Protein AF-A0A1J5WSB9-F1 (afdb_monomer_lite)

Foldseek 3Di:
DPQLDWDWDDAAQWIWIDHPFKTKIDGVVQVVVQPPAVQFGWHQQLQQDQPPDDDRLQAAAPPPRDRADRRWIWTAQALVSNYTHTPVRSVVQVPDPDVDDDHDPPDPDDGGDPSRNSSSVNSSVVRTDAAEAQEDEDDNPDDDPHMYMYGQNREYEDEPDDDDPVVVVVCVVGYHYHYDYD

Radius of gyration: 17.84 Å; chains: 1; bounding box: 44×32×49 Å

pLDDT: mean 79.93, std 12.85, range [38.25, 95.12]

Secondary structure (DSSP, 8-state):
--TT--EEEEETTEEEEE-SS-EEEEEHHHHHHHSSSTT---EEGGGB----SSS----BBTTT-PBPPTTSEEEESSTT-S-EEEHHHHHHHHH-S--PPP--SS--S-SS-HHHHHHHHHHHHHHB--EE-SEEEE-TT---SS-EEE-TTPEEEEES----HHHHHHHHTTSEEEEE--

Sequence (182 aa):
MRPGTTQTLKHGNVFFVFTGRHVFLFPESEYSQINQEEGYVCLKRKYLSKVTDRDVERIICIVCHEEAAPEDFVSPLCRQMHFVLCKACIEYLKKRTDKREVACPYCKEKKSDKAYQEEIRAVLFSTMSQQTLSSLELRPDIEVETVMRLTLESKVVLSNVAVSDSLFFKLMGRTSVTIRNK

Structure (mmCIF, N/CA/C/O backbone):
data_AF-A0A1J5WSB9-F1
#
_entry.id   AF-A0A1J5WSB9-F1
#
loop_
_atom_site.group_PDB
_atom_site.id
_atom_site.type_symbol
_atom_site.label_atom_id
_atom_site.label_alt_id
_atom_site.label_comp_id
_atom_site.label_asym_id
_atom_site.label_entity_id
_atom_site.label_seq_id
_atom_site.pdbx_PDB_ins_code
_atom_site.Cartn_x
_atom_site.Cartn_y
_atom_site.Cartn_z
_atom_site.occupancy
_atom_site.B_iso_or_equiv
_atom_site.auth_seq_id
_atom_site.auth_comp_id
_atom_site.auth_asym_id
_atom_site.auth_atom_id
_atom_site.pdbx_PDB_model_num
ATOM 1 N N . MET A 1 1 ? 8.204 7.785 15.375 1.00 48.34 1 MET A N 1
ATOM 2 C CA . MET A 1 1 ? 8.598 7.317 14.024 1.00 48.34 1 MET A CA 1
ATOM 3 C C . MET A 1 1 ? 9.468 8.381 13.383 1.00 48.34 1 MET A C 1
ATOM 5 O O . MET A 1 1 ? 9.121 9.551 13.504 1.00 48.34 1 MET A O 1
ATOM 9 N N . ARG A 1 2 ? 10.578 7.997 12.738 1.00 42.84 2 ARG A N 1
ATOM 10 C CA . ARG A 1 2 ? 11.320 8.925 11.871 1.00 42.84 2 ARG A CA 1
ATOM 11 C C . ARG A 1 2 ? 10.424 9.315 10.678 1.00 42.84 2 ARG A C 1
ATOM 13 O O . ARG A 1 2 ? 9.615 8.481 10.259 1.00 42.84 2 ARG A O 1
ATOM 20 N N . PRO A 1 3 ? 10.526 10.543 10.144 1.00 43.38 3 PRO A N 1
ATOM 21 C CA . PRO A 1 3 ? 9.874 10.899 8.887 1.00 43.38 3 PRO A CA 1
ATOM 22 C C . PRO A 1 3 ? 10.274 9.889 7.801 1.00 43.38 3 PRO A C 1
ATOM 24 O O . PRO A 1 3 ? 11.454 9.578 7.669 1.00 43.38 3 PRO A O 1
ATOM 27 N N . GLY A 1 4 ? 9.299 9.330 7.082 1.00 49.91 4 GLY A N 1
ATOM 28 C CA . GLY A 1 4 ? 9.541 8.415 5.958 1.00 49.91 4 GLY A CA 1
ATOM 29 C C . GLY A 1 4 ? 9.519 6.913 6.263 1.00 49.91 4 GLY A C 1
ATOM 30 O O . GLY A 1 4 ? 9.523 6.134 5.325 1.00 49.91 4 GLY A O 1
ATOM 31 N N . THR A 1 5 ? 9.441 6.456 7.521 1.00 64.25 5 THR A N 1
ATOM 32 C CA . THR A 1 5 ? 9.331 5.006 7.791 1.00 64.25 5 THR A CA 1
ATOM 33 C C . THR A 1 5 ? 7.882 4.537 7.675 1.00 64.25 5 THR A C 1
ATOM 35 O O . THR A 1 5 ? 7.040 4.926 8.488 1.00 64.25 5 THR A O 1
ATOM 38 N N . THR A 1 6 ? 7.593 3.679 6.697 1.00 74.19 6 THR A N 1
ATOM 39 C CA . THR A 1 6 ? 6.327 2.937 6.631 1.00 74.19 6 THR A CA 1
ATOM 40 C C . THR A 1 6 ? 6.409 1.689 7.513 1.00 74.19 6 THR A C 1
ATOM 42 O O . THR A 1 6 ? 7.453 1.046 7.609 1.00 74.19 6 THR A O 1
ATOM 45 N N . GLN A 1 7 ? 5.332 1.336 8.218 1.00 82.69 7 GLN A N 1
ATOM 46 C CA . GLN A 1 7 ? 5.281 0.063 8.943 1.00 82.69 7 GLN A CA 1
ATOM 47 C C . GLN A 1 7 ? 3.947 -0.615 8.697 1.00 82.69 7 GLN A C 1
ATOM 49 O O . GLN A 1 7 ? 2.901 0.013 8.837 1.00 82.69 7 GLN A O 1
ATOM 54 N N . THR A 1 8 ? 3.998 -1.907 8.403 1.00 87.44 8 THR A N 1
ATOM 55 C CA . THR A 1 8 ? 2.814 -2.689 8.056 1.00 87.44 8 THR A CA 1
ATOM 56 C C . THR A 1 8 ? 2.529 -3.734 9.122 1.00 87.44 8 THR A C 1
ATOM 58 O O . THR A 1 8 ? 3.458 -4.356 9.630 1.00 87.44 8 THR A O 1
ATOM 61 N N . LEU A 1 9 ? 1.255 -3.912 9.466 1.00 91.06 9 LEU A N 1
ATOM 62 C CA . LEU A 1 9 ? 0.766 -4.985 10.330 1.00 91.06 9 LEU A CA 1
ATOM 63 C C . LEU A 1 9 ? -0.381 -5.718 9.628 1.00 91.06 9 LEU A C 1
ATOM 65 O O . LEU A 1 9 ? -1.202 -5.075 8.983 1.00 91.06 9 LEU A O 1
ATOM 69 N N . LYS A 1 10 ? -0.443 -7.045 9.751 1.00 90.81 10 LYS A N 1
ATOM 70 C CA . LYS A 1 10 ? -1.541 -7.864 9.216 1.00 90.81 10 LYS A CA 1
ATOM 71 C C . LYS A 1 10 ? -2.531 -8.192 10.334 1.00 90.81 10 LYS A C 1
ATOM 73 O O . LYS A 1 10 ? -2.109 -8.517 11.443 1.00 90.81 10 LYS A O 1
ATOM 78 N N . HIS A 1 11 ? -3.824 -8.135 10.040 1.00 89.88 11 HIS A N 1
ATOM 79 C CA . HIS A 1 11 ? -4.884 -8.650 10.905 1.00 89.88 11 HIS A CA 1
ATOM 80 C C . HIS A 1 11 ? -6.008 -9.222 10.038 1.00 89.88 11 HIS A C 1
ATOM 82 O O . HIS A 1 11 ? -6.545 -8.519 9.183 1.00 89.88 11 HIS A O 1
ATOM 88 N N . GLY A 1 12 ? -6.311 -10.512 10.213 1.00 87.38 12 GLY A N 1
ATOM 89 C CA . GLY A 1 12 ? -7.150 -11.249 9.264 1.00 87.38 12 GLY A CA 1
ATOM 90 C C . GLY A 1 12 ? -6.572 -11.172 7.847 1.00 87.38 12 GLY A C 1
ATOM 91 O O . GLY A 1 12 ? -5.360 -11.306 7.666 1.00 87.38 12 GLY A O 1
ATOM 92 N N . ASN A 1 13 ? -7.424 -10.873 6.867 1.00 87.62 13 ASN A N 1
ATOM 93 C CA . ASN A 1 13 ? -7.051 -10.704 5.456 1.00 87.62 13 ASN A CA 1
ATOM 94 C C . ASN A 1 13 ? -6.760 -9.236 5.082 1.00 87.62 13 ASN A C 1
ATOM 96 O O . ASN A 1 13 ? -6.775 -8.870 3.904 1.00 87.62 13 ASN A O 1
ATOM 100 N N . VAL A 1 14 ? -6.507 -8.378 6.078 1.00 90.62 14 VAL A N 1
ATOM 101 C CA . VAL A 1 14 ? -6.292 -6.938 5.894 1.00 90.62 14 VAL A CA 1
ATOM 102 C C . VAL A 1 14 ? -4.895 -6.533 6.357 1.00 90.62 14 VAL A C 1
ATOM 104 O O . VAL A 1 14 ? -4.427 -6.908 7.438 1.00 90.62 14 VAL A O 1
ATOM 107 N N . PHE A 1 15 ? -4.227 -5.717 5.544 1.00 91.19 15 PHE A N 1
ATOM 108 C CA . PHE A 1 15 ? -2.948 -5.096 5.873 1.00 91.19 15 PHE A CA 1
ATOM 109 C C . PHE A 1 15 ? -3.139 -3.633 6.271 1.00 91.19 15 PHE A C 1
ATOM 111 O O . PHE A 1 15 ? -3.677 -2.831 5.513 1.00 91.19 15 PHE A O 1
ATOM 118 N N . PHE A 1 16 ? -2.640 -3.282 7.452 1.00 91.31 16 PHE A N 1
ATOM 119 C CA . PHE A 1 16 ? -2.624 -1.935 8.005 1.00 91.31 16 PHE A CA 1
ATOM 120 C C . PHE A 1 16 ? -1.263 -1.300 7.743 1.00 91.31 16 PHE A C 1
ATOM 122 O O . PHE A 1 16 ? -0.273 -1.643 8.397 1.00 91.31 16 PHE A O 1
ATOM 129 N N . VAL A 1 17 ? -1.211 -0.364 6.800 1.00 88.75 17 VAL A N 1
ATOM 130 C CA . VAL A 1 17 ? -0.003 0.383 6.444 1.00 88.75 17 VAL A CA 1
ATOM 131 C C . VAL A 1 17 ? -0.017 1.725 7.161 1.00 88.75 17 VAL A C 1
ATOM 133 O O . VAL A 1 17 ? -0.795 2.625 6.842 1.00 88.75 17 VAL A O 1
ATOM 136 N N . PHE A 1 18 ? 0.862 1.863 8.147 1.00 86.69 18 PHE A N 1
ATOM 137 C CA . PHE A 1 18 ? 1.009 3.075 8.940 1.00 86.69 18 PHE A CA 1
ATOM 138 C C . PHE A 1 18 ? 2.015 4.008 8.281 1.00 86.69 18 PHE A C 1
ATOM 140 O O . PHE A 1 18 ? 3.191 3.661 8.128 1.00 86.69 18 PHE A O 1
ATOM 147 N N . THR A 1 19 ? 1.550 5.205 7.939 1.00 81.31 19 THR A N 1
ATOM 148 C CA . THR A 1 19 ? 2.387 6.303 7.452 1.00 81.31 19 THR A CA 1
ATOM 149 C C . THR A 1 19 ? 2.503 7.394 8.520 1.00 81.31 19 THR A C 1
ATOM 151 O O . THR A 1 19 ? 2.015 7.256 9.649 1.00 81.31 19 THR A O 1
ATOM 154 N N . GLY A 1 20 ? 3.176 8.502 8.193 1.00 75.94 20 GLY A N 1
ATOM 155 C CA . GLY A 1 20 ? 3.402 9.599 9.135 1.00 75.94 20 GLY A CA 1
ATOM 156 C C . GLY A 1 20 ? 2.120 10.136 9.783 1.00 75.94 20 GLY A C 1
ATOM 157 O O . GLY A 1 20 ? 2.135 10.416 10.981 1.00 75.94 20 GLY A O 1
ATOM 158 N N . ARG A 1 21 ? 1.016 10.240 9.028 1.00 75.38 21 ARG A N 1
ATOM 159 C CA . ARG A 1 21 ? -0.250 10.846 9.493 1.00 75.38 21 ARG A CA 1
ATOM 160 C C . ARG A 1 21 ? -1.500 9.995 9.266 1.00 75.38 21 ARG A C 1
ATOM 162 O O . ARG A 1 21 ? -2.543 10.317 9.824 1.00 75.38 21 ARG A O 1
ATOM 169 N N . HIS A 1 22 ? -1.409 8.934 8.471 1.00 85.19 22 HIS A N 1
ATOM 170 C CA . HIS A 1 22 ? -2.570 8.161 8.035 1.00 85.19 22 HIS A CA 1
ATOM 171 C C . HIS A 1 22 ? -2.338 6.667 8.230 1.00 85.19 22 HIS A C 1
ATOM 173 O O . HIS A 1 22 ? -1.195 6.202 8.296 1.00 85.19 22 HIS A O 1
ATOM 179 N N . VAL A 1 23 ? -3.435 5.921 8.296 1.00 89.38 23 VAL A N 1
ATOM 180 C CA . VAL A 1 23 ? -3.418 4.458 8.233 1.00 89.38 23 VAL A CA 1
ATOM 181 C C . VAL A 1 23 ? -4.164 4.048 6.979 1.00 89.38 23 VAL A C 1
ATOM 183 O O . VAL A 1 23 ? -5.283 4.501 6.761 1.00 89.38 23 VAL A O 1
ATOM 186 N N . PHE A 1 24 ? -3.555 3.206 6.158 1.00 88.94 24 PHE A N 1
ATOM 187 C CA . PHE A 1 24 ? -4.212 2.640 4.987 1.00 88.94 24 PHE A CA 1
ATOM 188 C C . PHE A 1 24 ? -4.536 1.175 5.237 1.00 88.94 24 PHE A C 1
ATOM 190 O O . PHE A 1 24 ? -3.707 0.444 5.780 1.00 88.94 24 PHE A O 1
ATOM 197 N N . LEU A 1 25 ? -5.735 0.764 4.844 1.00 90.50 25 LEU A N 1
ATOM 198 C CA . LEU A 1 25 ? -6.185 -0.617 4.896 1.00 90.50 25 LEU A CA 1
ATOM 199 C C . LEU A 1 25 ? -6.152 -1.172 3.486 1.00 90.50 25 LEU A C 1
ATOM 201 O O . LEU A 1 25 ? -6.804 -0.623 2.601 1.00 90.50 25 LEU A O 1
ATOM 205 N N . PHE A 1 26 ? -5.405 -2.249 3.296 1.00 87.75 26 PHE A N 1
ATOM 206 C CA . PHE A 1 26 ? -5.321 -2.950 2.025 1.00 87.75 26 PHE A CA 1
ATOM 207 C C . PHE A 1 26 ? -5.931 -4.346 2.143 1.00 87.75 26 PHE A C 1
ATOM 209 O O . PHE A 1 26 ? -5.586 -5.058 3.094 1.00 87.75 26 PHE A O 1
ATOM 216 N N . PRO A 1 27 ? -6.740 -4.782 1.160 1.00 88.81 27 PRO A N 1
ATOM 217 C CA . PRO A 1 27 ? -6.997 -6.203 0.988 1.00 88.81 27 PRO A CA 1
ATOM 218 C C . PRO A 1 27 ? -5.685 -6.956 0.772 1.00 88.81 27 PRO A C 1
ATOM 220 O O . PRO A 1 27 ? -4.781 -6.473 0.082 1.00 88.81 27 PRO A O 1
ATOM 223 N N . GLU A 1 28 ? -5.596 -8.174 1.298 1.00 86.62 28 GLU A N 1
ATOM 224 C CA . GLU A 1 28 ? -4.460 -9.067 1.060 1.00 86.62 28 GLU A CA 1
ATOM 225 C C . GLU A 1 28 ? -4.181 -9.292 -0.434 1.00 86.62 28 GLU A C 1
ATOM 227 O O . GLU A 1 28 ? -3.018 -9.292 -0.848 1.00 86.62 28 GLU A O 1
ATOM 232 N N . SER A 1 29 ? -5.227 -9.392 -1.259 1.00 81.94 29 SER A N 1
ATOM 233 C CA . SER A 1 29 ? -5.112 -9.567 -2.713 1.00 81.94 29 SER A CA 1
ATOM 234 C C . SER A 1 29 ? -4.382 -8.417 -3.411 1.00 81.94 29 SER A C 1
ATOM 236 O O . SER A 1 29 ? -3.728 -8.638 -4.430 1.00 81.94 29 SER A O 1
ATOM 238 N N . GLU A 1 30 ? -4.452 -7.203 -2.861 1.00 79.75 30 GLU A N 1
ATOM 239 C CA . GLU A 1 30 ? -3.754 -6.043 -3.408 1.00 79.75 30 GLU A CA 1
ATOM 240 C C . GLU A 1 30 ? -2.410 -5.814 -2.724 1.00 79.75 30 GLU A C 1
ATOM 242 O O . GLU A 1 30 ? -1.420 -5.589 -3.416 1.00 79.75 30 GLU A O 1
ATOM 247 N N . TYR A 1 31 ? -2.327 -5.943 -1.394 1.00 78.94 31 TYR A N 1
ATOM 248 C CA . TYR A 1 31 ? -1.073 -5.720 -0.667 1.00 78.94 31 TYR A CA 1
ATOM 249 C C . TYR A 1 31 ? 0.020 -6.727 -1.034 1.00 78.94 31 TYR A C 1
ATOM 251 O O . TYR A 1 31 ? 1.191 -6.362 -1.162 1.00 78.94 31 TYR A O 1
ATOM 259 N N . SER A 1 32 ? -0.358 -7.989 -1.249 1.00 72.81 32 SER A N 1
ATOM 260 C CA . SER A 1 32 ? 0.571 -9.042 -1.675 1.00 72.81 32 SER A CA 1
ATOM 261 C C . SER A 1 32 ? 1.293 -8.700 -2.980 1.00 72.81 32 SER A C 1
ATOM 263 O O . SER A 1 32 ? 2.429 -9.121 -3.165 1.00 72.81 32 SER A O 1
ATOM 265 N N . GLN A 1 33 ? 0.691 -7.886 -3.848 1.00 69.19 33 GLN A N 1
ATOM 266 C CA . GLN A 1 33 ? 1.276 -7.479 -5.128 1.00 69.19 33 GLN A CA 1
ATOM 267 C C . GLN A 1 33 ? 2.175 -6.237 -5.006 1.00 69.19 33 GLN A C 1
ATOM 269 O O . GLN A 1 33 ? 3.037 -6.022 -5.856 1.00 69.19 33 GLN A O 1
ATOM 274 N N . ILE A 1 34 ? 2.036 -5.454 -3.928 1.00 66.69 34 ILE A N 1
ATOM 275 C CA . ILE A 1 34 ? 2.853 -4.255 -3.657 1.00 66.69 34 ILE A CA 1
ATOM 276 C C . ILE A 1 34 ? 4.282 -4.628 -3.245 1.00 66.69 34 ILE A C 1
ATOM 278 O O . ILE A 1 34 ? 5.233 -3.919 -3.571 1.00 66.69 34 ILE A O 1
ATOM 282 N N . ASN A 1 35 ? 4.439 -5.753 -2.540 1.00 59.94 35 ASN A N 1
ATOM 283 C CA . ASN A 1 35 ? 5.705 -6.187 -1.938 1.00 59.94 35 ASN A CA 1
ATOM 284 C C . ASN A 1 35 ? 6.414 -7.328 -2.687 1.00 59.94 35 ASN A C 1
ATOM 286 O O . ASN A 1 35 ? 7.377 -7.884 -2.164 1.00 59.94 35 ASN A O 1
ATOM 290 N N . GLN A 1 36 ? 5.967 -7.697 -3.889 1.00 53.94 36 GLN A N 1
ATOM 291 C CA . GLN A 1 36 ? 6.560 -8.812 -4.642 1.00 53.94 36 GLN A CA 1
ATOM 292 C C . GLN A 1 36 ? 7.910 -8.484 -5.295 1.00 53.94 36 GLN A C 1
ATOM 294 O O . GLN A 1 36 ? 8.596 -9.390 -5.766 1.00 53.94 36 GLN A O 1
ATOM 299 N N . GLU A 1 37 ? 8.314 -7.214 -5.351 1.00 57.53 37 GLU A N 1
ATOM 300 C CA . GLU A 1 37 ? 9.458 -6.808 -6.161 1.00 57.53 37 GLU A CA 1
ATOM 301 C C . GLU A 1 37 ? 10.535 -6.116 -5.326 1.00 57.53 37 GLU A C 1
ATOM 303 O O . GLU A 1 37 ? 10.401 -4.954 -4.956 1.00 57.53 37 GLU A O 1
ATOM 308 N N . GLU A 1 38 ? 11.623 -6.836 -5.031 1.00 59.94 38 GLU A N 1
ATOM 309 C CA . GLU A 1 38 ? 12.806 -6.271 -4.371 1.00 59.94 38 GLU A CA 1
ATOM 310 C C . GLU A 1 38 ? 13.239 -4.967 -5.064 1.00 59.94 38 GLU A C 1
ATOM 312 O O . GLU A 1 38 ? 13.568 -4.957 -6.251 1.00 59.94 38 GLU A O 1
ATOM 317 N N . GLY A 1 39 ? 13.200 -3.855 -4.323 1.00 63.53 39 GLY A N 1
ATOM 318 C CA . GLY A 1 39 ? 13.625 -2.532 -4.793 1.00 63.53 39 GLY A CA 1
ATOM 319 C C . GLY A 1 39 ? 12.566 -1.691 -5.516 1.00 63.53 39 GLY A C 1
ATOM 320 O O . GLY A 1 39 ? 12.810 -0.502 -5.702 1.00 63.53 39 GLY A O 1
ATOM 321 N N . TYR A 1 40 ? 11.399 -2.248 -5.858 1.00 70.38 40 TYR A N 1
ATOM 322 C CA . TYR A 1 40 ? 10.305 -1.519 -6.512 1.00 70.38 40 TYR A CA 1
ATOM 323 C C . TYR A 1 40 ? 9.035 -1.524 -5.662 1.00 70.38 40 TYR A C 1
ATOM 325 O O . TYR A 1 40 ? 8.800 -2.405 -4.835 1.00 70.38 40 TYR A O 1
ATOM 333 N N . VAL A 1 41 ? 8.207 -0.500 -5.840 1.00 72.88 41 VAL A N 1
ATOM 334 C CA . VAL A 1 41 ? 6.971 -0.319 -5.075 1.00 72.88 41 VAL A CA 1
ATOM 335 C C . VAL A 1 41 ? 5.840 -0.245 -6.067 1.00 72.88 41 VAL A C 1
ATOM 337 O O . VAL A 1 41 ? 5.572 0.808 -6.640 1.00 72.88 41 VAL A O 1
ATOM 340 N N . CYS A 1 42 ? 5.197 -1.382 -6.280 1.00 77.94 42 CYS A N 1
ATOM 341 C CA . CYS A 1 42 ? 4.130 -1.486 -7.254 1.00 77.94 42 CYS A CA 1
ATOM 342 C C . CYS A 1 42 ? 2.788 -1.133 -6.618 1.00 77.94 42 CYS A C 1
ATOM 344 O O . CYS A 1 42 ? 2.442 -1.647 -5.563 1.00 77.94 42 CYS A O 1
ATOM 346 N N . LEU A 1 43 ? 1.997 -0.294 -7.273 1.00 79.56 43 LEU A N 1
ATOM 347 C CA . LEU A 1 43 ? 0.603 -0.028 -6.918 1.00 79.56 43 LEU A CA 1
ATOM 348 C C . LEU A 1 43 ? -0.234 -0.017 -8.188 1.00 79.56 43 LEU A C 1
ATOM 350 O O . LEU A 1 43 ? 0.271 0.328 -9.256 1.00 79.56 43 LEU A O 1
ATOM 354 N N . LYS A 1 44 ? -1.519 -0.356 -8.077 1.00 82.06 44 LYS A N 1
ATOM 355 C CA . LYS A 1 44 ? -2.438 -0.180 -9.203 1.00 82.06 44 LYS A CA 1
ATOM 356 C C . LYS A 1 44 ? -2.534 1.296 -9.573 1.00 82.06 44 LYS A C 1
ATOM 358 O O . LYS A 1 44 ? -2.742 2.133 -8.686 1.00 82.06 44 LYS A O 1
ATOM 363 N N . ARG A 1 45 ? -2.458 1.611 -10.869 1.00 81.38 45 ARG A N 1
ATOM 364 C CA . ARG A 1 45 ? -2.537 2.989 -11.383 1.00 81.38 45 ARG A CA 1
ATOM 365 C C . ARG A 1 45 ? -3.761 3.733 -10.853 1.00 81.38 45 ARG A C 1
ATOM 367 O O . ARG A 1 45 ? -3.644 4.911 -10.540 1.00 81.38 45 ARG A O 1
ATOM 374 N N . LYS A 1 46 ? -4.915 3.071 -10.721 1.00 80.50 46 LYS A N 1
ATOM 375 C CA . LYS A 1 46 ? -6.180 3.681 -10.273 1.00 80.50 46 LYS A CA 1
ATOM 376 C C . LYS A 1 46 ? -6.098 4.381 -8.919 1.00 80.50 46 LYS A C 1
ATOM 378 O O . LYS A 1 46 ? -6.923 5.244 -8.646 1.00 80.50 46 LYS A O 1
ATOM 383 N N . TYR A 1 47 ? -5.144 3.996 -8.072 1.00 76.75 47 TYR A N 1
ATOM 384 C CA . TYR A 1 47 ? -4.967 4.629 -6.772 1.00 76.75 47 TYR A CA 1
ATOM 385 C C . TYR A 1 47 ? -4.150 5.905 -6.830 1.00 76.75 47 TYR A C 1
ATOM 387 O O . TYR A 1 47 ? -4.235 6.707 -5.908 1.00 76.75 47 TYR A O 1
ATOM 395 N N . LEU A 1 48 ? -3.375 6.106 -7.887 1.00 75.69 48 LEU A N 1
ATOM 396 C CA . LEU A 1 48 ? -2.629 7.332 -8.096 1.00 75.69 48 LEU A CA 1
ATOM 397 C C . LEU A 1 48 ? -3.629 8.403 -8.524 1.00 75.69 48 LEU A C 1
ATOM 399 O O . LEU A 1 48 ? -4.379 8.195 -9.481 1.00 75.69 48 LEU A O 1
ATOM 403 N N . SER A 1 49 ? -3.676 9.523 -7.791 1.00 63.69 49 SER A N 1
ATOM 404 C CA . SER A 1 49 ? -4.565 10.630 -8.141 1.00 63.69 49 SER A CA 1
ATOM 405 C C . SER A 1 49 ? -4.406 10.969 -9.620 1.00 63.69 49 SER A C 1
ATOM 407 O O . SER A 1 49 ? -3.290 11.155 -10.108 1.00 63.69 49 SER A O 1
ATOM 409 N N . LYS A 1 50 ? -5.533 11.138 -10.320 1.00 54.97 50 LYS A N 1
ATOM 410 C CA . LYS A 1 50 ? -5.552 12.001 -11.502 1.00 54.97 50 LYS A CA 1
ATOM 411 C C . LYS A 1 50 ? -5.085 13.359 -10.994 1.00 54.97 50 LYS A C 1
ATOM 413 O O . LYS A 1 50 ? -5.785 13.954 -10.179 1.00 54.97 50 LYS A O 1
ATOM 418 N N . VAL A 1 51 ? -3.882 13.802 -11.344 1.00 46.47 51 VAL A N 1
ATOM 419 C CA . VAL A 1 51 ? -3.507 15.199 -11.124 1.00 46.47 51 VAL A CA 1
ATOM 420 C C . VAL A 1 51 ? -4.555 16.000 -11.893 1.00 46.47 51 VAL A C 1
ATOM 422 O O . VAL A 1 51 ? -4.665 15.882 -13.110 1.00 46.47 51 VAL A O 1
ATOM 425 N N . THR A 1 52 ? -5.448 16.665 -11.164 1.00 40.56 52 THR A N 1
ATOM 426 C CA . THR A 1 52 ? -6.569 17.427 -11.716 1.00 40.56 52 THR A CA 1
ATOM 427 C C . THR A 1 52 ? -6.052 18.757 -12.236 1.00 40.56 52 THR A C 1
ATOM 429 O O . THR A 1 52 ? -6.345 19.802 -11.663 1.00 40.56 52 THR A O 1
ATOM 432 N N . ASP A 1 53 ? -5.273 18.712 -13.309 1.00 38.25 53 ASP A N 1
ATOM 433 C CA . ASP A 1 53 ? -5.057 19.871 -14.158 1.00 38.25 53 ASP A CA 1
ATOM 434 C C . ASP A 1 53 ? -5.078 19.445 -15.628 1.00 38.25 53 ASP A C 1
ATOM 436 O O . ASP A 1 53 ? -4.923 18.265 -15.944 1.00 38.25 53 ASP A O 1
ATOM 440 N N . ARG A 1 54 ? -5.408 20.382 -16.513 1.00 40.44 54 ARG A N 1
ATOM 441 C CA . ARG A 1 54 ? -5.990 20.153 -17.854 1.00 40.44 54 ARG A CA 1
ATOM 442 C C . ARG A 1 54 ? -5.109 19.433 -18.886 1.00 40.44 54 ARG A C 1
ATOM 444 O O . ARG A 1 54 ? -5.566 19.240 -20.007 1.00 40.44 54 ARG A O 1
ATOM 451 N N . ASP A 1 55 ? -3.945 18.945 -18.489 1.00 42.47 55 ASP A N 1
ATOM 452 C CA . ASP A 1 55 ? -3.068 18.085 -19.270 1.00 42.47 55 ASP A CA 1
ATOM 453 C C . ASP A 1 55 ? -2.788 16.830 -18.442 1.00 42.47 55 ASP A C 1
ATOM 455 O O . ASP A 1 55 ? -1.905 16.810 -17.588 1.00 42.47 55 ASP A O 1
ATOM 459 N N . VAL A 1 56 ? -3.589 15.778 -18.639 1.00 51.03 56 VAL A N 1
ATOM 460 C CA . VAL A 1 56 ? -3.365 14.496 -17.962 1.00 51.03 56 VAL A CA 1
ATOM 461 C C . VAL A 1 56 ? -2.030 13.953 -18.463 1.00 51.03 56 VAL A C 1
ATOM 463 O O . VAL A 1 56 ? -1.979 13.337 -19.529 1.00 51.03 56 VAL A O 1
ATOM 466 N N . GLU A 1 57 ? -0.950 14.192 -17.718 1.00 58.19 57 GLU A N 1
ATOM 467 C CA . GLU A 1 57 ? 0.313 13.486 -17.900 1.00 58.19 57 GLU A CA 1
ATOM 468 C C . GLU A 1 57 ? -0.013 11.994 -17.833 1.00 58.19 57 GLU A C 1
ATOM 470 O O . GLU A 1 57 ? -0.336 11.426 -16.785 1.00 58.19 57 GLU A O 1
ATOM 475 N N . ARG A 1 58 ? -0.055 11.368 -19.011 1.00 73.50 58 ARG A N 1
ATOM 476 C CA . ARG A 1 58 ? -0.284 9.937 -19.150 1.00 73.50 58 ARG A CA 1
ATOM 477 C C . ARG A 1 58 ? 0.781 9.250 -18.309 1.00 73.50 58 ARG A C 1
ATOM 479 O O . ARG A 1 58 ? 1.970 9.511 -18.477 1.00 73.50 58 ARG A O 1
ATOM 486 N N . ILE A 1 59 ? 0.357 8.371 -17.406 1.00 80.31 59 ILE A N 1
ATOM 487 C CA . ILE A 1 59 ? 1.294 7.565 -16.628 1.00 8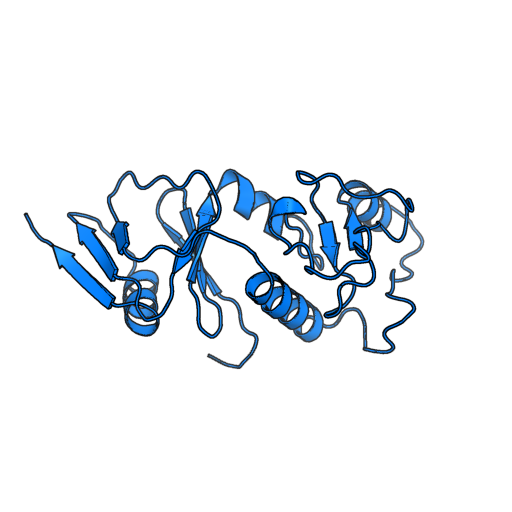0.31 59 ILE A CA 1
ATOM 488 C C . ILE A 1 59 ? 1.875 6.524 -17.585 1.00 80.31 59 ILE A C 1
ATOM 490 O O . ILE A 1 59 ? 1.257 5.493 -17.859 1.00 80.31 59 ILE A O 1
ATOM 494 N N . ILE A 1 60 ? 3.038 6.853 -18.142 1.00 87.50 60 ILE A N 1
ATOM 495 C CA . ILE A 1 60 ? 3.717 6.080 -19.179 1.00 87.50 60 ILE A CA 1
ATOM 496 C C . ILE A 1 60 ? 4.882 5.310 -18.566 1.00 87.50 60 ILE A C 1
ATOM 498 O O . ILE A 1 60 ? 5.656 5.835 -17.752 1.00 87.50 60 ILE A O 1
ATOM 502 N N . CYS A 1 61 ? 5.032 4.056 -18.986 1.00 90.19 61 CYS A N 1
ATOM 503 C CA . CYS A 1 61 ? 6.223 3.293 -18.665 1.00 90.19 61 CYS A CA 1
ATOM 504 C C . CYS A 1 61 ? 7.419 3.785 -19.490 1.00 90.19 61 CYS A C 1
ATOM 506 O O . CYS A 1 61 ? 7.366 3.775 -20.713 1.00 90.19 61 CYS A O 1
ATOM 508 N N . ILE A 1 62 ? 8.539 4.132 -18.852 1.00 91.00 62 ILE A N 1
ATOM 509 C CA . ILE A 1 62 ? 9.729 4.627 -19.576 1.00 91.00 62 ILE A CA 1
ATOM 510 C C . ILE A 1 62 ? 10.380 3.581 -20.501 1.00 91.00 62 ILE A C 1
ATOM 512 O O . ILE A 1 62 ? 11.197 3.921 -21.349 1.00 91.00 62 ILE A O 1
ATOM 516 N N . VAL A 1 63 ? 10.082 2.293 -20.302 1.00 90.56 63 VAL A N 1
ATOM 517 C CA . VAL A 1 63 ? 10.705 1.203 -21.065 1.00 90.56 63 VAL A CA 1
ATOM 518 C C . VAL A 1 63 ? 9.880 0.885 -22.308 1.00 90.56 63 VAL A C 1
ATOM 520 O O . VAL A 1 63 ? 10.385 1.031 -23.418 1.00 90.56 63 VAL A O 1
ATOM 523 N N . CYS A 1 64 ? 8.617 0.481 -22.145 1.00 92.94 64 CYS A N 1
ATOM 524 C CA . CYS A 1 64 ? 7.759 0.152 -23.287 1.00 92.94 64 CYS A CA 1
ATOM 525 C C . CYS A 1 64 ? 7.069 1.371 -23.915 1.00 92.94 64 CYS A C 1
ATOM 527 O O . CYS A 1 64 ? 6.539 1.250 -25.010 1.00 92.94 64 CYS A O 1
ATOM 529 N N . HIS A 1 65 ? 7.096 2.538 -23.261 1.00 90.44 65 HIS A N 1
ATOM 530 C CA . HIS A 1 65 ? 6.396 3.760 -23.686 1.00 90.44 65 HIS A CA 1
ATOM 531 C C . HIS A 1 65 ? 4.873 3.604 -23.811 1.00 90.44 65 HIS A C 1
ATOM 533 O O . HIS A 1 65 ? 4.195 4.472 -24.359 1.00 90.44 65 HIS A O 1
ATOM 539 N N . GLU A 1 66 ? 4.325 2.528 -23.251 1.00 90.50 66 GLU A N 1
ATOM 540 C CA . GLU A 1 66 ? 2.891 2.301 -23.180 1.00 90.50 66 GLU A CA 1
ATOM 541 C C . GLU A 1 66 ? 2.297 3.015 -21.966 1.00 90.50 66 GLU A C 1
ATOM 543 O O . GLU A 1 66 ? 2.921 3.153 -20.905 1.00 90.50 66 GLU A O 1
ATOM 548 N N . GLU A 1 67 ? 1.065 3.479 -22.142 1.00 88.50 67 GLU A N 1
ATOM 549 C CA . GLU A 1 67 ? 0.264 4.039 -21.069 1.00 88.50 67 GLU A CA 1
ATOM 550 C C . GLU A 1 67 ? -0.295 2.904 -20.198 1.00 88.50 67 GLU A C 1
ATOM 552 O O . GLU A 1 67 ? -0.956 2.000 -20.700 1.00 88.50 67 GLU A O 1
ATOM 557 N N . ALA A 1 68 ? -0.056 2.960 -18.887 1.00 85.50 68 ALA A N 1
ATOM 558 C CA . ALA A 1 68 ? -0.508 1.916 -17.966 1.00 85.50 68 ALA A CA 1
ATOM 559 C C . ALA A 1 68 ? -2.035 1.946 -17.794 1.00 85.50 68 ALA A C 1
ATOM 561 O O . ALA A 1 68 ? -2.583 2.987 -17.468 1.00 85.50 68 ALA A O 1
ATOM 562 N N . ALA A 1 69 ? -2.772 0.855 -17.934 1.00 85.94 69 ALA A N 1
ATOM 563 C CA . ALA A 1 69 ? -4.205 0.850 -17.637 1.00 85.94 69 ALA A CA 1
ATOM 564 C C . ALA A 1 69 ? -4.483 1.113 -16.135 1.00 85.94 69 ALA A C 1
ATOM 566 O O . ALA A 1 69 ? -3.600 0.934 -15.296 1.00 85.94 69 ALA A O 1
ATOM 567 N N . PRO A 1 70 ? -5.704 1.520 -15.733 1.00 82.50 70 PRO A N 1
ATOM 568 C CA . PRO A 1 70 ? -6.038 1.755 -14.321 1.00 82.50 70 PRO A CA 1
ATOM 569 C C . PRO A 1 70 ? -5.760 0.567 -13.383 1.00 82.50 70 PRO A C 1
ATOM 571 O O . PRO A 1 70 ? -5.380 0.771 -12.231 1.00 82.50 70 PRO A O 1
ATOM 574 N N . GLU A 1 71 ? -5.931 -0.667 -13.855 1.00 85.00 71 GLU A N 1
ATOM 575 C CA . GLU A 1 71 ? -5.663 -1.873 -13.057 1.00 85.00 71 GLU A CA 1
ATOM 576 C C . GLU A 1 71 ? -4.202 -2.344 -13.138 1.00 85.00 71 GLU A C 1
ATOM 578 O O . GLU A 1 71 ? -3.821 -3.251 -12.396 1.00 85.00 71 GLU A O 1
ATOM 583 N N . ASP A 1 72 ? -3.371 -1.714 -13.972 1.00 86.06 72 ASP A N 1
ATOM 584 C CA . ASP A 1 72 ? -1.967 -2.089 -14.106 1.00 86.06 72 ASP A CA 1
ATOM 585 C C . ASP A 1 72 ? -1.169 -1.670 -12.878 1.00 86.06 72 ASP A C 1
ATOM 587 O O . ASP A 1 72 ? -1.330 -0.574 -12.331 1.00 86.06 72 ASP A O 1
ATOM 591 N N . PHE A 1 73 ? -0.249 -2.545 -12.479 1.00 84.81 73 PHE A N 1
ATOM 592 C CA . PHE A 1 73 ? 0.727 -2.244 -11.446 1.00 84.81 73 PHE A CA 1
ATOM 593 C C . PHE A 1 73 ? 1.882 -1.436 -12.017 1.00 84.81 73 PHE A C 1
ATOM 595 O O . PHE A 1 73 ? 2.531 -1.835 -12.992 1.00 84.81 73 PHE A O 1
ATOM 602 N N . VAL A 1 74 ? 2.151 -0.316 -11.358 1.00 85.44 74 VAL A N 1
ATOM 603 C CA . VAL A 1 74 ? 3.198 0.623 -11.734 1.00 85.44 74 VAL A CA 1
ATOM 604 C C . VAL A 1 74 ? 4.074 0.971 -10.536 1.00 85.44 74 VAL A C 1
ATOM 606 O O . VAL A 1 74 ? 3.576 1.132 -9.421 1.00 85.44 74 VAL A O 1
ATOM 609 N N . SER A 1 75 ? 5.377 1.112 -10.777 1.00 85.12 75 SER A N 1
ATOM 610 C CA . SER A 1 75 ? 6.349 1.626 -9.807 1.00 85.12 75 SER A CA 1
ATOM 611 C C . SER A 1 75 ? 6.894 2.973 -10.284 1.00 85.12 75 SER A C 1
ATOM 613 O O . SER A 1 75 ? 7.494 3.026 -11.359 1.00 85.12 75 SER A O 1
ATOM 615 N N . PRO A 1 76 ? 6.737 4.071 -9.528 1.00 83.81 76 PRO A N 1
ATOM 616 C CA . PRO A 1 76 ? 7.299 5.364 -9.908 1.00 83.81 76 PRO A CA 1
ATOM 617 C C . PRO A 1 76 ? 8.824 5.370 -9.870 1.00 83.81 76 PRO A C 1
ATOM 619 O O . PRO A 1 76 ? 9.436 4.751 -9.002 1.00 83.81 76 PRO A O 1
ATOM 622 N N . LEU A 1 77 ? 9.432 6.132 -10.782 1.00 82.44 77 LEU A N 1
ATOM 623 C CA . LEU A 1 77 ? 10.888 6.324 -10.833 1.00 82.44 77 LEU A CA 1
ATOM 624 C C . LEU A 1 77 ? 11.385 7.539 -10.040 1.00 82.44 77 LEU A C 1
ATOM 626 O O . LEU A 1 77 ? 12.590 7.706 -9.863 1.00 82.44 77 LEU A O 1
ATOM 630 N N . CYS A 1 78 ? 10.485 8.428 -9.622 1.00 81.00 78 CYS A N 1
ATOM 631 C CA . CYS A 1 78 ? 10.811 9.622 -8.844 1.00 81.00 78 CYS A CA 1
ATOM 632 C C . CYS A 1 78 ? 9.585 10.120 -8.070 1.00 81.00 78 CYS A C 1
ATOM 634 O O . CYS A 1 78 ? 8.453 9.753 -8.390 1.00 81.00 78 CYS A O 1
ATOM 636 N N . ARG A 1 79 ? 9.805 11.010 -7.093 1.00 77.88 79 ARG A N 1
ATOM 637 C CA . ARG A 1 79 ? 8.738 11.598 -6.260 1.00 77.88 79 ARG A CA 1
ATOM 638 C C . ARG A 1 79 ? 7.693 12.380 -7.070 1.00 77.88 79 ARG A C 1
ATOM 640 O O . ARG A 1 79 ? 6.529 12.396 -6.703 1.00 77.88 79 ARG A O 1
ATOM 647 N N . GLN A 1 80 ? 8.110 13.003 -8.173 1.00 77.38 80 GLN A N 1
ATOM 648 C CA . GLN A 1 80 ? 7.221 13.734 -9.087 1.00 77.38 80 GLN A CA 1
ATOM 649 C C . GLN A 1 80 ? 6.511 12.823 -10.095 1.00 77.38 80 GLN A C 1
ATOM 651 O O . GLN A 1 80 ? 5.696 13.298 -10.869 1.00 77.38 80 GLN A O 1
ATOM 656 N N . MET A 1 81 ? 6.806 11.520 -10.090 1.00 79.50 81 MET A N 1
ATOM 657 C CA . MET A 1 81 ? 6.137 10.522 -10.927 1.00 79.50 81 MET A CA 1
ATOM 658 C C . MET A 1 81 ? 6.176 10.791 -12.443 1.00 79.50 81 MET A C 1
ATOM 660 O O . MET A 1 81 ? 5.351 10.235 -13.157 1.00 79.50 81 MET A O 1
ATOM 664 N N . HIS A 1 82 ? 7.171 11.536 -12.951 1.00 82.81 82 HIS A N 1
ATOM 665 C CA . HIS A 1 82 ? 7.326 11.817 -14.392 1.00 82.81 82 HIS A CA 1
ATOM 666 C C . HIS A 1 82 ? 7.234 10.566 -15.280 1.00 82.81 82 HIS A C 1
ATOM 668 O O . HIS A 1 82 ? 6.754 10.621 -16.404 1.00 82.81 82 HIS A O 1
ATOM 674 N N . PHE A 1 83 ? 7.738 9.439 -14.771 1.00 85.50 83 PHE A N 1
ATOM 675 C CA . PHE A 1 83 ? 7.636 8.136 -15.410 1.00 85.50 83 PHE A CA 1
ATOM 676 C C . PHE A 1 83 ? 7.473 7.032 -14.374 1.00 85.50 83 PHE A C 1
ATOM 678 O O . PHE A 1 83 ? 7.914 7.152 -13.219 1.00 85.50 83 PHE A O 1
ATOM 685 N N . VAL A 1 84 ? 6.920 5.914 -14.838 1.00 86.94 84 VAL A N 1
ATOM 686 C CA . VAL A 1 84 ? 6.804 4.674 -14.074 1.00 86.94 84 VAL A CA 1
ATOM 687 C C . VAL A 1 84 ? 7.501 3.507 -14.778 1.00 86.94 84 VAL A C 1
ATOM 689 O O . VAL A 1 84 ? 7.932 3.594 -15.930 1.00 86.94 84 VAL A O 1
ATOM 692 N N . LEU A 1 85 ? 7.592 2.381 -14.084 1.00 88.38 85 LEU A N 1
ATOM 693 C CA . LEU A 1 85 ? 7.831 1.063 -14.654 1.00 88.38 85 LEU A CA 1
ATOM 694 C C . LEU A 1 85 ? 6.564 0.227 -14.506 1.00 88.38 85 LEU A C 1
ATOM 696 O O . LEU A 1 85 ? 6.024 0.146 -13.404 1.00 88.38 85 LEU A O 1
ATOM 700 N N . CYS A 1 86 ? 6.092 -0.391 -15.590 1.00 89.19 86 CYS A N 1
ATOM 701 C CA . CYS A 1 86 ? 5.048 -1.406 -15.493 1.00 89.19 86 CYS A CA 1
ATOM 702 C C . CYS A 1 86 ? 5.652 -2.728 -15.002 1.00 89.19 86 CYS A C 1
ATOM 704 O O . CYS A 1 86 ? 6.841 -2.996 -15.213 1.00 89.19 86 CYS A O 1
ATOM 706 N N . LYS A 1 87 ? 4.821 -3.575 -14.392 1.00 86.31 87 LYS A N 1
ATOM 707 C CA . LYS A 1 87 ? 5.241 -4.882 -13.862 1.00 86.31 87 LYS A CA 1
ATOM 708 C C . LYS A 1 87 ? 6.017 -5.728 -14.882 1.00 86.31 87 LYS A C 1
ATOM 710 O O . LYS A 1 87 ? 7.089 -6.234 -14.569 1.00 86.31 87 LYS A O 1
ATOM 715 N N . ALA A 1 88 ? 5.527 -5.815 -16.121 1.00 88.19 88 ALA A N 1
ATOM 716 C CA . ALA A 1 88 ? 6.186 -6.581 -17.182 1.00 88.19 88 ALA A CA 1
ATOM 717 C C . ALA A 1 88 ? 7.613 -6.076 -17.465 1.00 88.19 88 ALA A C 1
ATOM 719 O O . ALA A 1 88 ? 8.550 -6.866 -17.606 1.00 88.19 88 ALA A O 1
ATOM 720 N N . CYS A 1 89 ? 7.808 -4.755 -17.491 1.00 89.50 89 CYS A N 1
ATOM 721 C CA . CYS A 1 89 ? 9.132 -4.174 -17.659 1.00 89.50 89 CYS A CA 1
ATOM 722 C C . CYS A 1 89 ? 10.015 -4.389 -16.428 1.00 89.50 89 CYS A C 1
ATOM 724 O O . CYS A 1 89 ? 11.205 -4.621 -16.605 1.00 89.50 89 CYS A O 1
ATOM 726 N N . ILE A 1 90 ? 9.481 -4.378 -15.204 1.00 85.88 90 ILE A N 1
ATOM 727 C CA . ILE A 1 90 ? 10.284 -4.695 -14.010 1.00 85.88 90 ILE A CA 1
ATOM 728 C C . ILE A 1 90 ? 10.785 -6.143 -14.071 1.00 85.88 90 ILE A C 1
ATOM 730 O O . ILE A 1 90 ? 11.976 -6.394 -13.875 1.00 85.88 90 ILE A O 1
ATOM 734 N N . GLU A 1 91 ? 9.919 -7.092 -14.425 1.00 85.62 91 GLU A N 1
ATOM 735 C CA . GLU A 1 91 ? 10.304 -8.495 -14.610 1.00 85.62 91 GLU A CA 1
A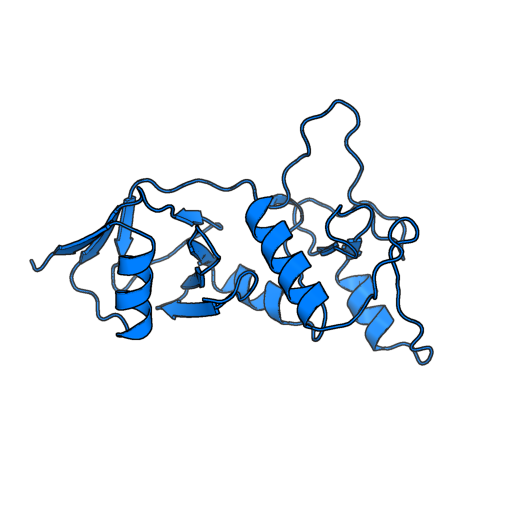TOM 736 C C . GLU A 1 91 ? 11.357 -8.671 -15.715 1.00 85.62 91 GLU A C 1
ATOM 738 O O . GLU A 1 91 ? 12.311 -9.437 -15.549 1.00 85.62 91 GLU A O 1
ATOM 743 N N . TYR A 1 92 ? 11.230 -7.936 -16.822 1.00 87.31 92 TYR A N 1
ATOM 744 C CA . TYR A 1 92 ? 12.236 -7.909 -17.886 1.00 87.31 92 TYR A CA 1
ATOM 745 C C . TYR A 1 92 ? 13.582 -7.350 -17.395 1.00 87.31 92 TYR A C 1
ATOM 747 O O . TYR A 1 92 ? 14.633 -7.958 -17.619 1.00 87.31 92 TYR A O 1
ATOM 755 N N . LEU A 1 93 ? 13.559 -6.224 -16.676 1.00 85.88 93 LEU A N 1
ATOM 756 C CA . LEU A 1 93 ? 14.751 -5.571 -16.131 1.00 85.88 93 LEU A CA 1
ATOM 757 C C . LEU A 1 93 ? 15.486 -6.447 -15.106 1.00 85.88 93 LEU A C 1
ATOM 759 O O . LEU A 1 93 ? 16.705 -6.345 -14.993 1.00 85.88 93 LEU A O 1
ATOM 763 N N . LYS A 1 94 ? 14.780 -7.330 -14.392 1.00 81.88 94 LYS A N 1
ATOM 764 C CA . LYS A 1 94 ? 15.395 -8.314 -13.485 1.00 81.88 94 LYS A CA 1
ATOM 765 C C . LYS A 1 94 ? 16.146 -9.421 -14.223 1.00 81.88 94 LYS A C 1
ATOM 767 O O . LYS A 1 94 ? 17.155 -9.909 -13.723 1.00 81.88 94 LYS A O 1
ATOM 772 N N . LYS A 1 95 ? 15.643 -9.847 -15.386 1.00 85.69 95 LYS A N 1
ATOM 773 C CA . LYS A 1 95 ? 16.181 -10.995 -16.139 1.00 85.69 95 LYS A CA 1
ATOM 774 C C . LYS A 1 95 ? 17.350 -10.630 -17.055 1.00 85.69 95 LYS A C 1
ATOM 776 O O . LYS A 1 95 ? 18.098 -11.518 -17.456 1.00 85.69 95 LYS A O 1
ATOM 781 N N . ARG A 1 96 ? 17.505 -9.355 -17.423 1.00 83.56 96 ARG A N 1
ATOM 782 C CA . ARG A 1 96 ? 18.557 -8.935 -18.359 1.00 83.56 96 ARG A CA 1
ATOM 783 C C . ARG A 1 96 ? 19.955 -8.969 -17.733 1.00 83.56 96 ARG A C 1
ATOM 785 O O . ARG A 1 96 ? 20.144 -8.688 -16.554 1.00 83.56 96 ARG A O 1
ATOM 792 N N . THR A 1 97 ? 20.951 -9.263 -18.566 1.00 82.31 97 THR A N 1
ATOM 793 C CA . THR A 1 97 ? 22.370 -9.315 -18.175 1.00 82.31 97 THR A CA 1
ATOM 794 C C . THR A 1 97 ? 22.946 -7.926 -17.882 1.00 82.31 97 THR A C 1
ATOM 796 O O . THR A 1 97 ? 23.794 -7.783 -17.003 1.00 82.31 97 THR A O 1
ATOM 799 N N . ASP A 1 98 ? 22.469 -6.896 -18.589 1.00 80.88 98 ASP A N 1
ATOM 800 C CA . ASP A 1 98 ? 22.840 -5.501 -18.341 1.00 80.88 98 ASP A CA 1
ATOM 801 C C . ASP A 1 98 ? 22.103 -4.950 -17.111 1.00 80.88 98 ASP A C 1
ATOM 803 O O . ASP A 1 98 ? 20.886 -4.762 -17.118 1.00 80.88 98 ASP A O 1
ATOM 807 N N . LYS A 1 99 ? 22.852 -4.657 -16.049 1.00 76.69 99 LYS A N 1
ATOM 808 C CA . LYS A 1 99 ? 22.318 -4.144 -14.781 1.00 76.69 99 LYS A CA 1
ATOM 809 C C . LYS A 1 99 ? 22.227 -2.621 -14.720 1.00 76.69 99 LYS A C 1
ATOM 811 O O . LYS A 1 99 ? 22.049 -2.077 -13.632 1.00 76.69 99 LYS A O 1
ATOM 816 N N . ARG A 1 100 ? 22.355 -1.909 -15.845 1.00 78.56 100 ARG A N 1
ATOM 817 C CA . ARG A 1 100 ? 22.211 -0.447 -15.863 1.00 78.56 100 ARG A CA 1
ATOM 818 C C . ARG A 1 100 ? 20.885 -0.035 -15.219 1.00 78.56 100 ARG A C 1
ATOM 820 O O . ARG A 1 100 ? 19.837 -0.535 -15.597 1.00 78.56 100 ARG A O 1
ATOM 827 N N . GLU A 1 101 ? 20.894 0.862 -14.246 1.00 76.50 101 GLU A N 1
ATOM 828 C CA . GLU A 1 101 ? 19.645 1.277 -13.598 1.00 76.50 101 GLU A CA 1
ATOM 829 C C . GLU A 1 101 ? 18.773 2.103 -14.556 1.00 76.50 101 GLU A C 1
ATOM 831 O O . GLU A 1 101 ? 19.272 2.946 -15.310 1.00 76.50 101 GLU A O 1
ATOM 836 N N . VAL A 1 102 ? 17.459 1.864 -14.527 1.00 83.06 102 VAL A N 1
ATOM 837 C CA . VAL A 1 102 ? 16.493 2.727 -15.213 1.00 83.06 102 VAL A CA 1
ATOM 838 C C . VAL A 1 102 ? 16.176 3.909 -14.315 1.00 83.06 102 VAL A C 1
ATOM 840 O O . VAL A 1 102 ? 15.947 3.773 -13.118 1.00 83.06 102 VAL A O 1
ATOM 843 N N . ALA A 1 103 ? 16.193 5.091 -14.910 1.00 83.44 103 ALA A N 1
ATOM 844 C CA . ALA A 1 103 ? 16.336 6.331 -14.190 1.00 83.44 103 ALA A CA 1
ATOM 845 C C . ALA A 1 103 ? 15.409 7.390 -14.781 1.00 83.44 103 ALA A C 1
ATOM 847 O O . ALA A 1 103 ? 15.381 7.572 -15.994 1.00 83.44 103 ALA A O 1
ATOM 848 N N . CYS A 1 104 ? 14.711 8.145 -13.929 1.00 83.00 104 CYS A N 1
ATOM 849 C CA . CYS A 1 104 ? 13.963 9.314 -14.388 1.00 83.00 104 CYS A CA 1
ATOM 850 C C . CYS A 1 104 ? 14.933 10.322 -15.047 1.00 83.00 104 CYS A C 1
ATOM 852 O O . CYS A 1 104 ? 15.912 10.698 -14.394 1.00 83.00 104 CYS A O 1
ATOM 854 N N . PRO A 1 105 ? 14.716 10.760 -16.300 1.00 84.50 105 PRO A N 1
ATOM 855 C CA . PRO A 1 105 ? 15.632 11.669 -16.992 1.00 84.50 105 PRO A CA 1
ATOM 856 C C . PRO A 1 105 ? 15.566 13.100 -16.441 1.00 84.50 105 PRO A C 1
ATOM 858 O O . PRO A 1 105 ? 16.554 13.825 -16.504 1.00 84.50 105 PRO A O 1
ATOM 861 N N . TYR A 1 106 ? 14.433 13.487 -15.847 1.00 82.75 106 TYR A N 1
ATOM 862 C CA . TYR A 1 106 ? 14.212 14.826 -15.296 1.00 82.75 106 TYR A CA 1
ATOM 863 C C . TYR A 1 106 ? 14.806 15.009 -13.894 1.00 82.75 106 TYR A C 1
ATOM 865 O O . TYR A 1 106 ? 15.234 16.103 -13.531 1.00 82.75 106 TYR A O 1
ATOM 873 N N . CYS A 1 107 ? 14.879 13.939 -13.097 1.00 80.50 107 CYS A N 1
ATOM 874 C CA . CYS A 1 107 ? 15.386 14.003 -11.728 1.00 80.50 107 CYS A CA 1
ATOM 875 C C . CYS A 1 107 ? 16.855 13.555 -11.663 1.00 80.50 107 CYS A C 1
ATOM 877 O O . CYS A 1 107 ? 17.207 12.443 -12.070 1.00 80.50 107 CYS A O 1
ATOM 879 N N . LYS A 1 108 ? 17.722 14.408 -11.100 1.00 68.38 108 LYS A N 1
ATOM 880 C CA . LYS A 1 108 ? 19.151 14.116 -10.858 1.00 68.38 108 LYS A CA 1
ATOM 881 C C . LYS A 1 108 ? 19.426 13.407 -9.518 1.00 68.38 108 LYS A C 1
ATOM 883 O O . LYS A 1 108 ? 20.580 13.125 -9.215 1.00 68.38 108 LYS A O 1
ATOM 888 N N . GLU A 1 109 ? 18.395 13.146 -8.712 1.00 63.97 109 GLU A N 1
ATOM 889 C CA . GLU A 1 109 ? 18.519 12.523 -7.383 1.00 63.97 109 GLU A CA 1
ATOM 890 C C . GLU A 1 109 ? 19.060 11.081 -7.475 1.00 63.97 109 GLU A C 1
ATOM 892 O O . GLU A 1 109 ? 18.818 10.398 -8.469 1.00 63.97 109 GLU A O 1
ATOM 897 N N . LYS A 1 110 ? 19.829 10.633 -6.466 1.00 56.97 110 LYS A N 1
ATOM 898 C CA . LYS A 1 110 ? 20.441 9.288 -6.395 1.00 56.97 110 LYS A CA 1
ATOM 899 C C . LYS A 1 110 ? 19.356 8.199 -6.341 1.00 56.97 110 LYS A C 1
ATOM 901 O O . LYS A 1 110 ? 18.439 8.292 -5.536 1.00 56.97 110 LYS A O 1
ATOM 906 N N . LYS A 1 111 ? 19.484 7.179 -7.202 1.00 62.34 111 LYS A N 1
ATOM 907 C CA . LYS A 1 111 ? 18.346 6.435 -7.785 1.00 62.34 111 LYS A CA 1
ATOM 908 C C . LYS A 1 111 ? 18.029 5.058 -7.199 1.00 62.34 111 LYS A C 1
ATOM 910 O O . LYS A 1 111 ? 17.077 4.434 -7.651 1.00 62.34 111 LYS A O 1
ATOM 915 N N . SER A 1 112 ? 18.740 4.599 -6.173 1.00 57.81 112 SER A N 1
ATOM 916 C CA . SER A 1 112 ? 18.519 3.242 -5.648 1.00 57.81 112 SER A CA 1
ATOM 917 C C . SER A 1 112 ? 18.751 3.066 -4.151 1.00 57.81 112 SER A C 1
ATOM 919 O O . SER A 1 112 ? 18.639 1.951 -3.646 1.00 57.81 112 SER A O 1
ATOM 921 N N . ASP A 1 113 ? 19.018 4.145 -3.405 1.00 66.56 113 ASP A N 1
ATOM 922 C CA . ASP A 1 113 ? 19.127 4.020 -1.951 1.00 66.56 113 ASP A CA 1
ATOM 923 C C . ASP A 1 113 ? 17.748 3.710 -1.347 1.00 66.56 113 ASP A C 1
ATOM 925 O O . ASP A 1 113 ? 16.721 4.274 -1.736 1.00 66.56 113 ASP A O 1
ATOM 929 N N . LYS A 1 114 ? 17.729 2.819 -0.359 1.00 69.25 114 LYS A N 1
ATOM 930 C CA . LYS A 1 114 ? 16.541 2.400 0.385 1.00 69.25 114 LYS A CA 1
ATOM 931 C C . LYS A 1 114 ? 15.768 3.597 0.939 1.00 69.25 114 LYS A C 1
ATOM 933 O O . LYS A 1 114 ? 14.541 3.580 0.936 1.00 69.25 114 LYS A O 1
ATOM 938 N N . ALA A 1 115 ? 16.470 4.644 1.377 1.00 71.00 115 ALA A N 1
ATOM 939 C CA . ALA A 1 115 ? 15.845 5.882 1.839 1.00 71.00 115 ALA A CA 1
ATOM 940 C C . ALA A 1 115 ? 15.015 6.564 0.737 1.00 71.00 115 ALA A C 1
ATOM 942 O O . ALA A 1 115 ? 13.895 6.996 0.993 1.00 71.00 115 ALA A O 1
ATOM 943 N N . TYR A 1 116 ? 15.523 6.586 -0.498 1.00 72.62 116 TYR A N 1
ATOM 944 C CA . TYR A 1 116 ? 14.819 7.159 -1.644 1.00 72.62 116 TYR A CA 1
ATOM 945 C C . TYR A 1 116 ? 13.560 6.360 -1.996 1.00 72.62 116 TYR A C 1
ATOM 947 O O . TYR A 1 116 ? 12.506 6.933 -2.263 1.00 72.62 116 TYR A O 1
ATOM 955 N N . GLN A 1 117 ? 13.641 5.028 -1.925 1.00 71.69 117 GLN A N 1
ATOM 956 C CA . GLN A 1 117 ? 12.482 4.160 -2.137 1.00 71.69 117 GLN A CA 1
ATOM 957 C C . GLN A 1 117 ? 11.415 4.348 -1.051 1.00 71.69 117 GLN A C 1
ATOM 959 O O . GLN A 1 117 ? 10.232 4.431 -1.369 1.00 71.69 117 GLN A O 1
ATOM 964 N N . GLU A 1 118 ? 11.803 4.487 0.220 1.00 72.44 118 GLU A N 1
ATOM 965 C CA . GLU A 1 118 ? 10.859 4.797 1.307 1.00 72.44 118 GLU A CA 1
ATOM 966 C C . GLU A 1 118 ? 10.199 6.175 1.140 1.00 72.44 118 GLU A C 1
ATOM 968 O O . GLU A 1 118 ? 9.017 6.344 1.440 1.00 72.44 118 GLU A O 1
ATOM 973 N N . GLU A 1 119 ? 10.911 7.162 0.604 1.00 73.81 119 GLU A N 1
ATOM 974 C CA . GLU A 1 119 ? 10.321 8.464 0.287 1.00 73.81 119 GLU A CA 1
ATOM 975 C C . GLU A 1 119 ? 9.347 8.389 -0.889 1.00 73.81 119 GLU A C 1
ATOM 977 O O . GLU A 1 119 ? 8.271 8.983 -0.813 1.00 73.81 119 GLU A O 1
ATOM 982 N N . ILE A 1 120 ? 9.667 7.631 -1.944 1.00 75.06 120 ILE A N 1
ATOM 983 C CA . ILE A 1 120 ? 8.720 7.357 -3.033 1.00 75.06 120 ILE A CA 1
ATOM 984 C C . ILE A 1 120 ? 7.478 6.655 -2.473 1.00 75.06 120 ILE A C 1
ATOM 986 O O . ILE A 1 120 ? 6.370 7.077 -2.794 1.00 75.06 120 ILE A O 1
ATOM 990 N N . ARG A 1 121 ? 7.628 5.668 -1.570 1.00 74.56 121 ARG A N 1
ATOM 991 C CA . ARG A 1 121 ? 6.494 5.050 -0.848 1.00 74.56 121 ARG A CA 1
ATOM 992 C C . ARG A 1 121 ? 5.668 6.100 -0.122 1.00 74.56 121 ARG A C 1
ATOM 994 O O . ARG A 1 121 ? 4.452 6.136 -0.271 1.00 74.56 121 ARG A O 1
ATOM 1001 N N . ALA A 1 122 ? 6.308 6.961 0.660 1.00 71.75 122 ALA A N 1
ATOM 1002 C CA . ALA A 1 122 ? 5.612 7.980 1.434 1.00 71.75 122 ALA A CA 1
ATOM 1003 C C . ALA A 1 122 ? 4.840 8.967 0.540 1.00 71.75 122 ALA A C 1
ATOM 1005 O O . ALA A 1 122 ? 3.698 9.311 0.857 1.00 71.75 122 ALA A O 1
ATOM 1006 N N . 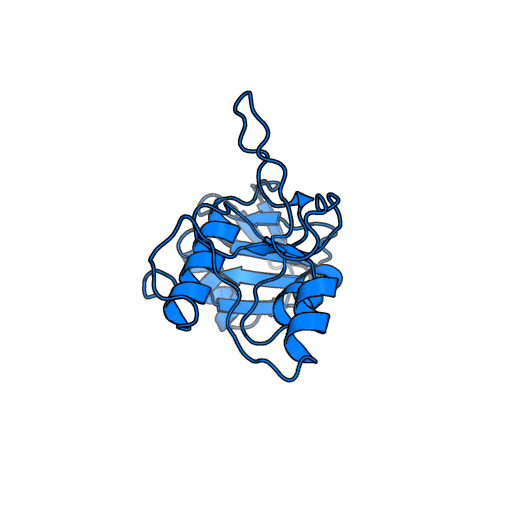VAL A 1 123 ? 5.431 9.392 -0.582 1.00 71.81 123 VAL A N 1
ATOM 1007 C CA . VAL A 1 123 ? 4.775 10.267 -1.564 1.00 71.81 123 VAL A CA 1
ATOM 1008 C C . VAL A 1 123 ? 3.611 9.547 -2.236 1.00 71.81 123 VAL A C 1
ATOM 1010 O O . VAL A 1 123 ? 2.520 10.104 -2.270 1.00 71.81 123 VAL A O 1
ATOM 1013 N N . LEU A 1 124 ? 3.802 8.297 -2.666 1.00 74.44 124 LEU A N 1
ATOM 1014 C CA . LEU A 1 124 ? 2.752 7.449 -3.233 1.00 74.44 124 LEU A CA 1
ATOM 1015 C C . LEU A 1 124 ? 1.534 7.365 -2.316 1.00 74.44 124 LEU A C 1
ATOM 1017 O O . LEU A 1 124 ? 0.426 7.680 -2.730 1.00 74.44 124 LEU A O 1
ATOM 1021 N N . PHE A 1 125 ? 1.730 7.007 -1.046 1.00 73.06 125 PHE A N 1
ATOM 1022 C CA . PHE A 1 125 ? 0.626 6.947 -0.087 1.00 73.06 125 PHE A CA 1
ATOM 1023 C C . PHE A 1 125 ? -0.031 8.316 0.143 1.00 73.06 125 PHE A C 1
ATOM 1025 O O . PHE A 1 125 ? -1.222 8.385 0.432 1.00 73.06 125 PHE A O 1
ATOM 1032 N N . SER A 1 126 ? 0.718 9.412 0.010 1.00 69.38 126 SER A N 1
ATOM 1033 C CA . SER A 1 126 ? 0.176 10.767 0.165 1.00 69.38 126 SER A CA 1
ATOM 1034 C C . SER A 1 126 ? -0.669 11.203 -1.035 1.00 69.38 126 SER A C 1
ATOM 1036 O O . SER A 1 126 ? -1.635 11.943 -0.854 1.00 69.38 126 SER A O 1
ATOM 1038 N N . THR A 1 127 ? -0.334 10.744 -2.244 1.00 68.00 127 THR A N 1
ATOM 1039 C CA . THR A 1 127 ? -1.052 11.064 -3.490 1.00 68.00 127 THR A CA 1
ATOM 1040 C C . THR A 1 127 ? -2.200 10.107 -3.789 1.00 68.00 127 THR A C 1
ATOM 1042 O O . THR A 1 127 ? -2.909 10.290 -4.780 1.00 68.00 127 THR A O 1
ATOM 1045 N N . MET A 1 128 ? -2.410 9.093 -2.950 1.00 74.06 128 MET A N 1
ATOM 1046 C CA . MET A 1 128 ? -3.474 8.136 -3.174 1.00 74.06 128 MET A CA 1
ATOM 1047 C C . MET A 1 128 ? -4.868 8.764 -2.997 1.00 74.06 128 MET A C 1
ATOM 1049 O O . MET A 1 128 ? -5.210 9.262 -1.920 1.00 74.06 128 MET A O 1
ATOM 1053 N N . SER A 1 129 ? -5.704 8.702 -4.041 1.00 64.38 129 SER A N 1
ATOM 1054 C CA . SER A 1 129 ? -7.113 9.109 -3.954 1.00 64.38 129 SER A CA 1
ATOM 1055 C C . SER A 1 129 ? -7.959 7.921 -3.500 1.00 64.38 129 SER A C 1
ATOM 1057 O O . SER A 1 129 ? -8.307 7.055 -4.302 1.00 64.38 129 SER A O 1
ATOM 1059 N N . GLN A 1 130 ? -8.272 7.848 -2.208 1.00 72.06 130 GLN A N 1
ATOM 1060 C CA . GLN A 1 130 ? -9.098 6.774 -1.645 1.00 72.06 130 GLN A CA 1
ATOM 1061 C C . GLN A 1 130 ? -10.215 7.310 -0.772 1.00 72.06 130 GLN A C 1
ATOM 1063 O O . GLN A 1 130 ? -10.168 8.440 -0.277 1.00 72.06 130 GLN A O 1
ATOM 1068 N N . GLN A 1 131 ? -11.189 6.438 -0.531 1.00 78.06 131 GLN A N 1
ATOM 1069 C CA . GLN A 1 131 ? -12.254 6.688 0.417 1.00 78.06 131 GLN A CA 1
ATOM 1070 C C . GLN A 1 131 ? -11.669 6.840 1.828 1.00 78.06 131 GLN A C 1
ATOM 1072 O O . GLN A 1 131 ? -11.091 5.908 2.397 1.00 78.06 131 GLN A O 1
ATOM 1077 N N . THR A 1 132 ? -11.803 8.044 2.386 1.00 84.00 132 THR A N 1
ATOM 1078 C CA . THR A 1 132 ? -11.538 8.280 3.805 1.00 84.00 132 THR A CA 1
ATOM 1079 C C . THR A 1 132 ? -12.691 7.695 4.608 1.00 84.00 132 THR A C 1
ATOM 1081 O O . THR A 1 132 ? -13.841 8.087 4.415 1.00 84.00 132 THR A O 1
ATOM 1084 N N . LEU A 1 133 ? -12.389 6.787 5.528 1.00 85.81 133 LEU A N 1
ATOM 1085 C CA . LEU A 1 133 ? -13.370 6.249 6.457 1.00 85.81 133 LEU A CA 1
ATOM 1086 C C . LEU A 1 133 ? -13.460 7.104 7.715 1.00 85.81 133 LEU A C 1
ATOM 1088 O O . LEU A 1 133 ? -12.486 7.237 8.454 1.00 85.81 133 LEU A O 1
ATOM 1092 N N . SER A 1 134 ? -14.650 7.618 8.015 1.00 88.38 134 SER A N 1
ATOM 1093 C CA . SER A 1 134 ? -14.922 8.293 9.291 1.00 88.38 134 SER A CA 1
ATOM 1094 C C . SER A 1 134 ? -15.033 7.308 10.456 1.00 88.38 134 SER A C 1
ATOM 1096 O O . SER A 1 134 ? -14.712 7.655 11.590 1.00 88.38 134 SER A O 1
ATOM 1098 N N . SER A 1 135 ? -15.457 6.067 10.200 1.00 89.94 135 SER A N 1
ATOM 1099 C CA . SER A 1 135 ? -15.480 5.014 11.211 1.00 89.94 135 SER A CA 1
ATOM 1100 C C . SER A 1 135 ? -15.207 3.639 10.610 1.00 89.94 135 SER A C 1
ATOM 1102 O O . SER A 1 135 ? -15.599 3.365 9.479 1.00 89.94 135 SER A O 1
ATOM 1104 N N . LEU A 1 136 ? -14.531 2.793 11.383 1.00 91.06 136 LEU A N 1
ATOM 1105 C CA . LEU A 1 136 ? -14.227 1.405 11.073 1.00 91.06 136 LEU A CA 1
ATOM 1106 C C . LEU A 1 136 ? -14.572 0.540 12.285 1.00 91.06 136 LEU A C 1
ATOM 1108 O O . LEU A 1 136 ? -14.105 0.818 13.387 1.00 91.06 136 LEU A O 1
ATOM 1112 N N . GLU A 1 137 ? -15.336 -0.526 12.089 1.00 91.75 137 GLU A N 1
ATOM 1113 C CA . GLU A 1 137 ? -15.540 -1.547 13.116 1.00 91.75 137 GLU A CA 1
ATOM 1114 C C . GLU A 1 137 ? -14.641 -2.749 12.810 1.00 91.75 137 GLU A C 1
ATOM 1116 O O . GLU A 1 137 ? -14.804 -3.409 11.788 1.00 91.75 137 GLU A O 1
ATOM 1121 N N . LEU A 1 138 ? -13.672 -3.016 13.686 1.00 90.12 138 LEU A N 1
ATOM 1122 C CA . LEU A 1 138 ? -12.847 -4.215 13.629 1.00 90.12 138 LEU A CA 1
ATOM 1123 C C . LEU A 1 138 ? -13.605 -5.366 14.289 1.00 90.12 138 LEU A C 1
ATOM 1125 O O . LEU A 1 138 ? -13.896 -5.333 15.490 1.00 90.12 138 LEU A O 1
ATOM 1129 N N . ARG A 1 139 ? -13.900 -6.374 13.471 1.00 88.25 139 ARG A N 1
ATOM 1130 C CA . ARG A 1 139 ? -14.508 -7.651 13.842 1.00 88.25 139 ARG A CA 1
ATOM 1131 C C . ARG A 1 139 ? -13.592 -8.798 13.398 1.00 88.25 139 ARG A C 1
ATOM 1133 O O . ARG A 1 139 ? -12.731 -8.569 12.545 1.00 88.25 139 ARG A O 1
ATOM 1140 N N . PRO A 1 140 ? -13.749 -10.013 13.951 1.00 81.06 140 PRO A N 1
ATOM 1141 C CA . PRO A 1 140 ? -12.938 -11.170 13.559 1.00 81.06 140 PRO A CA 1
ATOM 1142 C C . PRO A 1 140 ? -12.957 -11.483 12.052 1.00 81.06 140 PRO A C 1
ATOM 1144 O O . PRO A 1 140 ? -11.968 -11.974 11.518 1.00 81.06 140 PRO A O 1
ATOM 1147 N N . ASP A 1 141 ? -14.062 -11.173 11.380 1.00 81.56 141 ASP A N 1
ATOM 1148 C CA . ASP A 1 141 ? -14.360 -11.420 9.968 1.00 81.56 141 ASP A CA 1
ATOM 1149 C C . ASP A 1 141 ? -14.208 -10.164 9.095 1.00 81.56 141 ASP A C 1
ATOM 1151 O O . ASP A 1 141 ? -14.887 -10.016 8.084 1.00 81.56 141 ASP A O 1
ATOM 1155 N N . ILE A 1 142 ? -13.346 -9.220 9.487 1.00 83.31 142 ILE A N 1
ATOM 1156 C CA . ILE A 1 142 ? -13.165 -8.002 8.698 1.00 83.31 142 ILE A CA 1
ATOM 1157 C C . ILE A 1 142 ? -12.663 -8.309 7.280 1.00 83.31 142 ILE A C 1
ATOM 1159 O O . ILE A 1 142 ? -11.580 -8.863 7.076 1.00 83.31 142 ILE A O 1
ATOM 1163 N N . GLU A 1 143 ? -13.425 -7.827 6.304 1.00 80.31 143 GLU A N 1
ATOM 1164 C CA . GLU A 1 143 ? -13.064 -7.818 4.895 1.00 80.31 143 GLU A CA 1
ATOM 1165 C C . GLU A 1 143 ? -13.088 -6.385 4.364 1.00 80.31 143 GLU A C 1
ATOM 1167 O O . GLU A 1 143 ? -13.936 -5.565 4.720 1.00 80.31 143 GLU A O 1
ATOM 1172 N N . VAL A 1 144 ? -12.103 -6.069 3.529 1.00 82.19 144 VAL A N 1
ATOM 1173 C CA . VAL A 1 144 ? -11.957 -4.766 2.885 1.00 82.19 144 VAL A CA 1
ATOM 1174 C C . VAL A 1 144 ? -11.783 -5.035 1.400 1.00 82.19 144 VAL A C 1
ATOM 1176 O O . VAL A 1 144 ? -10.771 -5.598 1.004 1.00 82.19 144 VAL A O 1
ATOM 1179 N N . GLU A 1 145 ? -12.754 -4.651 0.575 1.00 80.19 145 GLU A N 1
ATOM 1180 C CA . GLU A 1 145 ? -12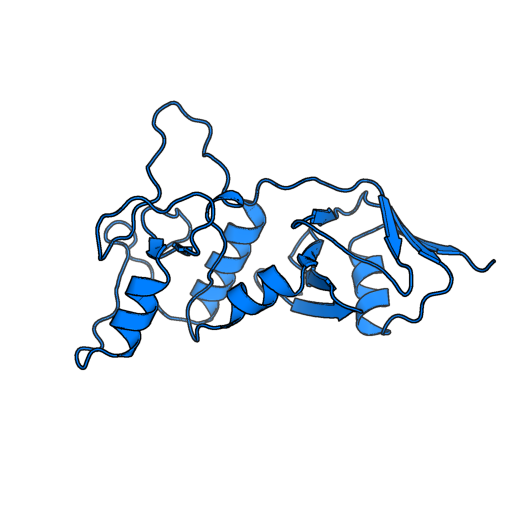.723 -4.934 -0.870 1.00 80.19 145 GLU A CA 1
ATOM 1181 C C . GLU A 1 145 ? -11.757 -4.022 -1.640 1.00 80.19 145 GLU A C 1
ATOM 1183 O O . GLU A 1 145 ? -11.187 -4.410 -2.658 1.00 80.19 145 GLU A O 1
ATOM 1188 N N . THR A 1 146 ? -11.556 -2.797 -1.152 1.00 80.50 146 THR A N 1
ATOM 1189 C CA . THR A 1 146 ? -10.750 -1.759 -1.813 1.00 80.50 146 THR A CA 1
ATOM 1190 C C . THR A 1 146 ? -9.907 -1.004 -0.803 1.00 80.50 146 THR A C 1
ATOM 1192 O O . THR A 1 146 ? -10.267 -0.945 0.366 1.00 80.50 146 THR A O 1
ATOM 1195 N N . VAL A 1 147 ? -8.820 -0.365 -1.233 1.00 85.56 147 VAL A N 1
ATOM 1196 C CA . VAL A 1 147 ? -7.955 0.380 -0.309 1.00 85.56 147 VAL A CA 1
ATOM 1197 C C . VAL A 1 147 ? -8.701 1.534 0.369 1.00 85.56 147 VAL A C 1
ATOM 1199 O O . VAL A 1 147 ? -9.277 2.389 -0.303 1.00 85.56 147 VAL A O 1
ATOM 1202 N N . MET A 1 148 ? -8.636 1.595 1.702 1.00 88.50 148 MET A N 1
ATOM 1203 C CA . MET A 1 148 ? -9.298 2.628 2.513 1.00 88.50 148 MET A CA 1
ATOM 1204 C C . MET A 1 148 ? -8.287 3.428 3.329 1.00 88.50 148 MET A C 1
ATOM 1206 O O . MET A 1 148 ? -7.239 2.906 3.715 1.00 88.50 148 MET A O 1
ATOM 1210 N N . ARG A 1 149 ? -8.618 4.685 3.643 1.00 90.62 149 ARG A N 1
ATOM 1211 C CA . ARG A 1 149 ? -7.773 5.576 4.452 1.00 90.62 149 ARG A CA 1
ATOM 1212 C C . ARG A 1 149 ? -8.445 5.940 5.775 1.00 90.62 149 ARG A C 1
ATOM 1214 O O . ARG A 1 149 ? -9.569 6.430 5.784 1.00 90.62 149 ARG A O 1
ATOM 1221 N N . LEU A 1 150 ? -7.717 5.793 6.878 1.00 91.00 150 LEU A N 1
ATOM 1222 C CA . LEU A 1 150 ? -8.051 6.338 8.194 1.00 91.00 150 LEU A CA 1
ATOM 1223 C C . LEU A 1 150 ? -7.162 7.543 8.522 1.00 91.00 150 LEU A C 1
ATOM 1225 O O . LEU A 1 150 ? -5.968 7.585 8.198 1.00 91.00 150 LEU A O 1
ATOM 1229 N N . THR A 1 151 ? -7.755 8.516 9.199 1.00 90.25 151 THR A N 1
ATOM 1230 C CA . THR A 1 151 ? -7.124 9.738 9.699 1.00 90.25 151 THR A CA 1
ATOM 1231 C C . THR A 1 151 ? -7.215 9.789 11.225 1.00 90.25 151 THR A C 1
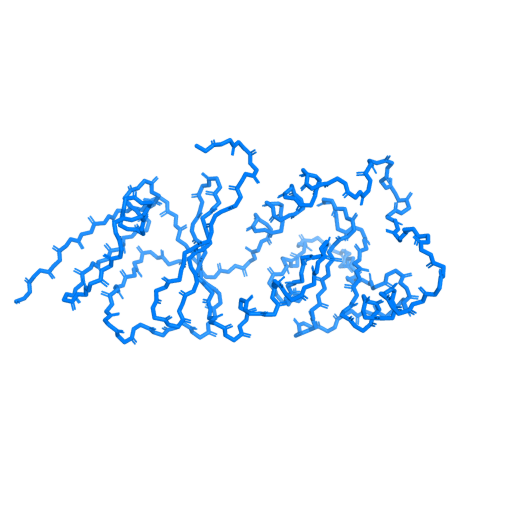ATOM 1233 O O . THR A 1 151 ? -7.835 8.935 11.855 1.00 90.25 151 THR A O 1
ATOM 1236 N N . LEU A 1 152 ? -6.628 10.829 11.822 1.00 89.75 152 LEU A N 1
ATOM 1237 C CA . LEU A 1 152 ? -6.719 11.086 13.264 1.00 89.75 152 LEU A CA 1
ATOM 1238 C C . LEU A 1 152 ? -8.165 11.229 13.763 1.00 89.75 152 LEU A C 1
ATOM 1240 O O . LEU A 1 152 ? -8.449 10.905 14.911 1.00 89.75 152 LEU A O 1
ATOM 1244 N N . GLU A 1 153 ? -9.065 11.685 12.895 1.00 90.06 153 GLU A N 1
ATOM 1245 C CA . GLU A 1 153 ? -10.489 11.872 13.191 1.00 90.06 153 GLU A CA 1
ATOM 1246 C C . GLU A 1 153 ? -11.298 10.583 13.008 1.00 90.06 153 GLU A C 1
ATOM 1248 O O . GLU A 1 153 ? -12.427 10.484 13.490 1.00 90.06 153 GLU A O 1
ATOM 1253 N N . SER A 1 154 ? -10.737 9.578 12.329 1.00 93.19 154 SER A N 1
ATOM 1254 C CA . SER A 1 154 ? -11.405 8.299 12.130 1.00 93.19 154 SER A CA 1
ATOM 1255 C C . SER A 1 154 ? -11.600 7.573 13.458 1.00 93.19 154 SER A C 1
ATOM 1257 O O . SER A 1 154 ? -10.676 7.454 14.268 1.00 93.19 154 SER A O 1
ATOM 1259 N N . LYS A 1 155 ? -12.796 7.017 13.656 1.00 95.12 155 LYS A N 1
ATOM 1260 C CA . LYS A 1 155 ? -13.135 6.201 14.824 1.00 95.12 155 LYS A CA 1
ATOM 1261 C C . LYS A 1 155 ? -12.998 4.712 14.527 1.00 95.12 155 LYS A C 1
ATOM 1263 O O . LYS A 1 155 ? -13.748 4.180 13.713 1.00 95.12 155 LYS A O 1
ATOM 1268 N N . VAL A 1 156 ? -12.119 4.021 15.242 1.00 94.25 156 VAL A N 1
ATOM 1269 C CA . VAL A 1 156 ? -11.945 2.568 15.167 1.00 94.25 156 VAL A CA 1
ATOM 1270 C C . VAL A 1 156 ? -12.624 1.906 16.363 1.00 94.25 156 VAL A C 1
ATOM 1272 O O . VAL A 1 156 ? -12.261 2.149 17.510 1.00 94.25 156 VAL A O 1
ATOM 1275 N N . VAL A 1 157 ? -13.617 1.061 16.115 1.00 94.44 157 VAL A N 1
ATOM 1276 C CA . VAL A 1 157 ? -14.329 0.302 17.148 1.00 94.44 157 VAL A CA 1
ATOM 1277 C C . VAL A 1 157 ? -13.806 -1.127 17.164 1.00 94.44 157 VAL A C 1
ATOM 1279 O O . VAL A 1 157 ? -13.923 -1.826 16.167 1.00 94.44 157 VAL A O 1
ATOM 1282 N N . LEU A 1 158 ? -13.253 -1.574 18.288 1.00 93.56 158 LEU A N 1
ATOM 1283 C CA . LEU A 1 158 ? -12.869 -2.970 18.506 1.00 93.56 158 LEU A CA 1
ATOM 1284 C C . LEU A 1 158 ? -14.060 -3.695 19.127 1.00 93.56 158 LEU A C 1
ATOM 1286 O O . LEU A 1 158 ? -14.406 -3.405 20.275 1.00 93.56 158 LEU A O 1
ATOM 1290 N N . SER A 1 159 ? -14.706 -4.588 18.376 1.00 90.50 159 SER A N 1
ATOM 1291 C CA . SER A 1 159 ? -15.922 -5.279 18.817 1.00 90.50 159 SER A CA 1
ATOM 1292 C C . SER A 1 159 ? -15.718 -6.789 18.818 1.00 90.50 159 SER A C 1
ATOM 1294 O O . SER A 1 159 ? -15.741 -7.416 17.761 1.00 90.50 159 SER A O 1
ATOM 1296 N N . ASN A 1 160 ? -15.548 -7.366 20.014 1.00 89.06 160 ASN A N 1
ATOM 1297 C CA . ASN A 1 160 ? -15.332 -8.804 20.218 1.00 89.06 160 ASN A CA 1
ATOM 1298 C C . ASN A 1 160 ? -14.223 -9.389 19.314 1.00 89.06 160 ASN A C 1
ATOM 1300 O O . ASN A 1 160 ? -14.404 -10.408 18.650 1.00 89.06 160 ASN A O 1
ATOM 1304 N N . VAL A 1 161 ? -13.085 -8.695 19.237 1.00 89.56 161 VAL A N 1
ATOM 1305 C CA . VAL A 1 161 ? -11.965 -9.044 18.355 1.00 89.56 161 VAL A CA 1
ATOM 1306 C C . VAL A 1 161 ? -10.655 -9.075 19.135 1.00 89.56 161 VAL A C 1
ATOM 1308 O O . VAL A 1 161 ? -10.383 -8.196 19.954 1.00 89.56 161 VAL A O 1
ATOM 1311 N N . ALA A 1 162 ? -9.824 -10.080 18.862 1.00 90.50 162 ALA A N 1
ATOM 1312 C CA . ALA A 1 162 ? -8.459 -10.145 19.366 1.00 90.50 162 ALA A CA 1
ATOM 1313 C C . ALA A 1 162 ? -7.518 -9.428 18.388 1.00 90.50 162 ALA A C 1
ATOM 1315 O O . ALA A 1 162 ? -7.371 -9.848 17.243 1.00 90.50 162 ALA A O 1
ATOM 1316 N N . VAL A 1 163 ? -6.863 -8.359 18.834 1.00 91.69 163 VAL A N 1
ATOM 1317 C CA . VAL A 1 163 ? -5.851 -7.630 18.053 1.00 91.69 163 VAL A CA 1
ATOM 1318 C C . VAL A 1 163 ? -4.488 -7.760 18.719 1.00 91.69 163 VAL A C 1
ATOM 1320 O O . VAL A 1 163 ? -4.405 -7.899 19.939 1.00 91.69 163 VAL A O 1
ATOM 1323 N N . SER A 1 164 ? -3.409 -7.702 17.936 1.00 93.31 164 SER A N 1
ATOM 1324 C CA . SER A 1 164 ? -2.073 -7.624 18.525 1.00 93.31 164 SER A CA 1
ATOM 1325 C C . SER A 1 164 ? -1.901 -6.311 19.292 1.00 93.31 164 SER A C 1
ATOM 1327 O O . SER A 1 164 ? -2.457 -5.273 18.920 1.00 93.31 164 SER A O 1
ATOM 1329 N N . ASP A 1 165 ? -1.078 -6.346 20.335 1.00 94.12 165 ASP A N 1
ATOM 1330 C CA . ASP A 1 165 ? -0.643 -5.173 21.098 1.00 94.12 165 ASP A CA 1
ATOM 1331 C C . ASP A 1 165 ? -0.094 -4.064 20.181 1.00 94.12 165 ASP A C 1
ATOM 1333 O O . ASP A 1 165 ? -0.494 -2.901 20.256 1.00 94.12 165 ASP A O 1
ATOM 1337 N N . SER A 1 166 ? 0.761 -4.441 19.234 1.00 93.56 166 SER A N 1
ATOM 1338 C CA . SER A 1 166 ? 1.368 -3.559 18.241 1.00 93.56 166 SER A CA 1
ATOM 1339 C C . SER A 1 166 ? 0.340 -2.881 17.337 1.00 93.56 166 SER A C 1
ATOM 1341 O O . SER A 1 166 ? 0.490 -1.695 17.031 1.00 93.56 166 SER A O 1
ATOM 1343 N N . LEU A 1 167 ? -0.706 -3.597 16.913 1.00 93.06 167 LEU A N 1
ATOM 1344 C CA . LEU A 1 167 ? -1.782 -3.019 16.113 1.00 93.06 167 LEU A CA 1
ATOM 1345 C C . LEU A 1 167 ? -2.618 -2.061 16.958 1.00 93.06 167 LEU A C 1
ATOM 1347 O O . LEU A 1 167 ? -2.862 -0.929 16.537 1.00 93.06 167 LEU A O 1
ATOM 1351 N N . PHE A 1 168 ? -2.983 -2.484 18.167 1.00 94.12 168 PHE A N 1
ATOM 1352 C CA . PHE A 1 168 ? -3.763 -1.693 19.109 1.00 94.12 168 PHE A CA 1
ATOM 1353 C C . PHE A 1 168 ? -3.114 -0.335 19.410 1.00 94.12 168 PHE A C 1
ATOM 1355 O O . PHE A 1 168 ? -3.714 0.712 19.153 1.00 94.12 168 PHE A O 1
ATOM 1362 N N . PHE A 1 169 ? -1.864 -0.329 19.884 1.00 93.38 169 PHE A N 1
ATOM 1363 C CA . PHE A 1 169 ? -1.176 0.908 20.270 1.00 93.38 169 PHE A CA 1
ATOM 1364 C C . PHE A 1 169 ? -0.985 1.869 19.100 1.00 93.38 169 PHE A C 1
ATOM 1366 O O . PHE A 1 169 ? -1.068 3.088 19.261 1.00 93.38 169 PHE A O 1
ATOM 1373 N N . LYS A 1 170 ? -0.763 1.343 17.897 1.00 92.38 170 LYS A N 1
ATOM 1374 C CA . LYS A 1 170 ? -0.631 2.192 16.718 1.00 92.38 170 LYS A CA 1
ATOM 1375 C C . LYS A 1 170 ? -1.937 2.796 16.247 1.00 92.38 170 LYS A C 1
ATOM 1377 O O . LYS A 1 170 ? -1.927 3.951 15.824 1.00 92.38 170 LYS A O 1
ATOM 1382 N N . LEU A 1 171 ? -3.028 2.034 16.293 1.00 93.06 171 LEU A N 1
ATOM 1383 C CA . LEU A 1 171 ? -4.352 2.569 16.001 1.00 93.06 171 LEU A CA 1
ATOM 1384 C C . LEU A 1 171 ? -4.666 3.701 16.983 1.00 93.06 171 LEU A C 1
ATOM 1386 O O . LEU A 1 171 ? -5.037 4.781 16.534 1.00 93.06 171 LEU A O 1
ATOM 1390 N N . MET A 1 172 ? -4.390 3.531 18.281 1.00 92.88 172 MET A N 1
ATOM 1391 C CA . MET A 1 172 ? -4.561 4.612 19.267 1.00 92.88 172 MET A CA 1
ATOM 1392 C C . MET A 1 172 ? -3.713 5.855 18.965 1.00 92.88 172 MET A C 1
ATOM 1394 O O . MET A 1 172 ? -4.154 6.976 19.191 1.00 92.88 172 MET A O 1
ATOM 1398 N N . GLY A 1 173 ? -2.503 5.688 18.427 1.00 90.94 173 GLY A N 1
ATOM 1399 C CA . GLY A 1 173 ? -1.637 6.815 18.061 1.00 90.94 173 GLY A CA 1
ATOM 1400 C C . GLY A 1 173 ? -2.021 7.543 16.763 1.00 90.94 173 GLY A C 1
ATOM 1401 O O . GLY A 1 173 ? -1.354 8.518 16.391 1.00 90.94 173 GLY A O 1
ATOM 1402 N N . ARG A 1 174 ? -3.020 7.043 16.021 1.00 89.94 174 ARG A N 1
ATOM 1403 C CA . ARG A 1 174 ? -3.374 7.522 14.670 1.00 89.94 174 ARG A CA 1
ATOM 1404 C C . ARG A 1 174 ? -4.871 7.655 14.401 1.00 89.94 174 ARG A C 1
ATOM 1406 O O . ARG A 1 174 ? -5.217 8.149 13.336 1.00 89.94 174 ARG A O 1
ATOM 1413 N N . THR A 1 175 ? -5.721 7.221 15.323 1.00 93.00 175 THR A N 1
ATOM 1414 C CA . THR A 1 175 ? -7.186 7.184 15.213 1.00 93.00 175 THR A CA 1
ATOM 1415 C C . THR A 1 175 ? -7.805 7.261 16.613 1.00 93.00 175 THR A C 1
ATOM 1417 O O . THR A 1 175 ? -7.108 7.072 17.613 1.00 93.00 175 THR A O 1
ATOM 1420 N N . SER A 1 176 ? -9.117 7.476 16.705 1.00 94.12 176 SER A N 1
ATOM 1421 C CA . SER A 1 176 ? -9.860 7.333 17.961 1.00 94.12 176 SER A CA 1
ATOM 1422 C C . SER A 1 176 ? -10.310 5.883 18.148 1.00 94.12 176 SER A C 1
ATOM 1424 O O . SER A 1 176 ? -11.202 5.417 17.441 1.00 94.12 176 SER A O 1
ATOM 1426 N N . VAL A 1 177 ? -9.708 5.154 19.090 1.00 95.00 177 VAL A N 1
ATOM 1427 C CA . VAL A 1 177 ? -10.057 3.749 19.353 1.00 95.00 177 VAL A CA 1
ATOM 1428 C C . VAL A 1 177 ? -11.105 3.650 20.460 1.00 95.00 177 VAL A C 1
ATOM 1430 O O . VAL A 1 177 ? -10.953 4.224 21.534 1.00 95.00 177 VAL A O 1
ATOM 1433 N N . THR A 1 178 ? -12.176 2.896 20.220 1.00 94.50 178 THR A N 1
ATOM 1434 C CA . THR A 1 178 ? -13.199 2.552 21.214 1.00 94.50 178 THR A CA 1
ATOM 1435 C C . THR A 1 178 ? -13.273 1.040 21.358 1.00 94.50 178 THR A C 1
ATOM 1437 O O . THR A 1 178 ? -13.446 0.335 20.368 1.00 94.50 178 THR A O 1
ATOM 1440 N N . ILE A 1 179 ? -13.198 0.5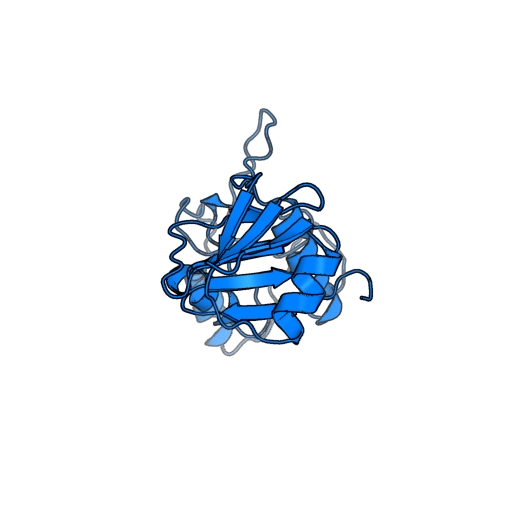39 22.587 1.00 92.31 179 ILE A N 1
ATOM 1441 C CA . ILE A 1 179 ? -13.406 -0.882 22.875 1.00 92.31 179 ILE A CA 1
ATOM 1442 C C . ILE A 1 179 ? -14.879 -1.084 23.211 1.00 92.31 179 ILE A C 1
ATOM 1444 O O . ILE A 1 179 ? -15.419 -0.414 24.093 1.00 92.31 179 ILE A O 1
ATOM 1448 N N . ARG A 1 180 ? -15.534 -1.997 22.499 1.00 88.12 180 ARG A N 1
ATOM 1449 C CA . ARG A 1 180 ? -16.908 -2.410 22.766 1.00 88.12 180 ARG A CA 1
ATOM 1450 C C . ARG A 1 180 ? -16.898 -3.884 23.146 1.00 88.12 180 ARG A C 1
ATOM 1452 O O . ARG A 1 180 ? -16.653 -4.745 22.307 1.00 88.12 180 ARG A O 1
ATOM 1459 N N . ASN A 1 181 ? -17.194 -4.147 24.412 1.00 71.56 181 ASN A N 1
ATOM 1460 C CA . ASN A 1 181 ? -17.534 -5.481 24.885 1.00 71.56 181 ASN A CA 1
ATOM 1461 C C . ASN A 1 181 ? -19.063 -5.591 24.846 1.00 71.56 181 ASN A C 1
ATOM 1463 O O . ASN A 1 181 ? -19.738 -4.693 25.356 1.00 71.56 181 ASN A O 1
ATOM 1467 N N . LYS A 1 182 ? -19.597 -6.608 24.172 1.00 59.81 182 LYS A N 1
ATOM 1468 C CA . LYS A 1 182 ? -21.013 -6.970 24.281 1.00 59.81 182 LYS A CA 1
ATOM 1469 C C . LYS A 1 182 ? -21.139 -8.128 25.250 1.00 59.81 182 LYS A C 1
ATOM 1471 O O . LYS A 1 182 ? -20.277 -9.025 25.159 1.00 59.81 182 LYS A O 1
#